Protein AF-A0A061PET6-F1 (afdb_monomer_lite)

Radius of gyration: 17.63 Å; chains: 1; bounding box: 43×32×53 Å

Sequence (153 aa):
MMETNDYLKWKKWDHAIVSVLFTVAYFLYLLAFDVMVFSVAVPLLGVIFIGWAIIEGASKRPIIAMVIPKYRQLLAFEQTIAPESYHDYRVSFRVSLWFVGIALIVIGLLEEFDVINVDEQALALPVIYPLALIIVNFNVHSRHKRMMKERSL

Str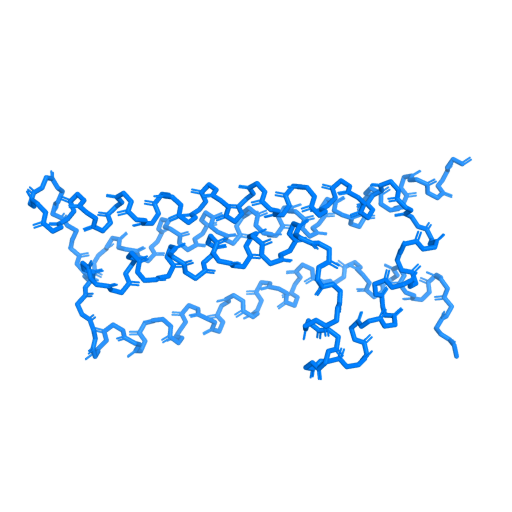ucture (mmCIF, N/CA/C/O backbone):
data_AF-A0A061PET6-F1
#
_entry.id   AF-A0A061PET6-F1
#
loop_
_atom_site.group_PDB
_atom_site.id
_atom_site.type_symbol
_atom_site.label_atom_id
_atom_site.label_alt_id
_atom_site.label_comp_id
_atom_site.label_asym_id
_atom_site.label_entity_id
_atom_site.label_seq_id
_atom_site.pdbx_PDB_ins_code
_atom_site.Cartn_x
_atom_site.Cartn_y
_atom_site.Cartn_z
_atom_site.occupancy
_atom_site.B_iso_or_equiv
_atom_site.auth_seq_id
_atom_site.auth_comp_id
_atom_site.auth_asym_id
_atom_site.auth_atom_id
_atom_site.pdbx_PDB_model_num
ATOM 1 N N . MET A 1 1 ? 1.621 -10.013 -27.589 1.00 55.34 1 MET A N 1
ATOM 2 C CA . MET A 1 1 ? 2.667 -9.630 -26.615 1.00 55.34 1 MET A CA 1
ATOM 3 C C . MET A 1 1 ? 2.598 -8.123 -26.476 1.00 55.34 1 MET A C 1
ATOM 5 O O . MET A 1 1 ? 2.470 -7.471 -27.498 1.00 55.34 1 MET A O 1
ATOM 9 N N . MET A 1 2 ? 2.569 -7.585 -25.259 1.00 61.09 2 MET A N 1
ATOM 10 C CA . MET A 1 2 ? 2.528 -6.133 -25.059 1.00 61.09 2 MET A CA 1
ATOM 11 C C . MET A 1 2 ? 3.942 -5.587 -25.252 1.00 61.09 2 MET A C 1
ATOM 13 O O . MET A 1 2 ? 4.869 -6.104 -24.628 1.00 61.09 2 MET A O 1
ATOM 17 N N . GLU A 1 3 ? 4.129 -4.604 -26.130 1.00 76.50 3 GLU A N 1
ATOM 18 C CA . GLU A 1 3 ? 5.443 -3.991 -26.316 1.00 76.50 3 GLU A CA 1
ATOM 19 C C . GLU A 1 3 ? 5.849 -3.201 -25.067 1.00 76.50 3 GLU A C 1
ATOM 21 O O . GLU A 1 3 ? 5.022 -2.564 -24.409 1.00 76.50 3 GLU A O 1
ATOM 26 N N . THR A 1 4 ? 7.141 -3.213 -24.730 1.00 74.62 4 THR A N 1
ATOM 27 C CA . THR A 1 4 ? 7.666 -2.583 -23.507 1.00 74.62 4 THR A CA 1
ATOM 28 C C . THR A 1 4 ? 7.331 -1.093 -23.410 1.00 74.62 4 THR A C 1
ATOM 30 O O . THR A 1 4 ? 7.094 -0.578 -22.318 1.00 74.62 4 THR A O 1
ATOM 33 N N . ASN A 1 5 ? 7.261 -0.393 -24.543 1.00 75.25 5 ASN A N 1
ATOM 34 C CA . ASN A 1 5 ? 6.911 1.027 -24.571 1.00 75.25 5 ASN A CA 1
ATOM 35 C C . ASN A 1 5 ? 5.416 1.266 -24.310 1.00 75.25 5 ASN A C 1
ATOM 37 O O . ASN A 1 5 ? 5.070 2.197 -23.581 1.00 75.25 5 ASN A O 1
ATOM 41 N N . ASP A 1 6 ? 4.539 0.405 -24.824 1.00 76.50 6 ASP A N 1
ATOM 42 C CA . ASP A 1 6 ? 3.100 0.467 -24.543 1.00 76.50 6 ASP A CA 1
ATOM 43 C C . ASP A 1 6 ? 2.803 0.106 -23.087 1.00 76.50 6 ASP A C 1
ATOM 45 O O . ASP A 1 6 ? 1.986 0.752 -22.426 1.00 76.50 6 ASP A O 1
ATOM 49 N N . TYR A 1 7 ? 3.560 -0.847 -22.542 1.00 76.56 7 TYR A N 1
ATOM 50 C CA . TYR A 1 7 ? 3.533 -1.181 -21.125 1.00 76.56 7 TYR A CA 1
ATOM 51 C C . TYR A 1 7 ? 3.870 -0.003 -20.218 1.00 76.56 7 TYR A C 1
ATOM 53 O O . TYR A 1 7 ? 3.136 0.283 -19.270 1.00 76.56 7 TYR A O 1
ATOM 61 N N . LEU A 1 8 ? 4.940 0.726 -20.523 1.00 72.62 8 LEU A N 1
ATOM 62 C CA . LEU A 1 8 ? 5.356 1.865 -19.710 1.00 72.62 8 LEU A CA 1
ATOM 63 C C . LEU A 1 8 ? 4.394 3.053 -19.812 1.00 72.62 8 LEU A C 1
ATOM 65 O O . LEU A 1 8 ? 4.168 3.734 -18.810 1.00 72.62 8 LEU A O 1
ATOM 69 N N . LYS A 1 9 ? 3.781 3.277 -20.982 1.00 76.62 9 LYS A N 1
ATOM 70 C CA . LYS A 1 9 ? 2.727 4.291 -21.151 1.00 76.62 9 LYS A CA 1
ATOM 71 C C . LYS A 1 9 ? 1.497 3.977 -20.304 1.00 76.62 9 LYS A C 1
ATOM 73 O O . LYS A 1 9 ? 0.959 4.884 -19.674 1.00 76.62 9 LYS A O 1
ATOM 78 N N . TRP A 1 10 ? 1.076 2.713 -20.256 1.00 75.06 10 TRP A N 1
ATOM 79 C CA . TRP A 1 10 ? -0.033 2.281 -19.405 1.00 75.06 10 TRP A CA 1
ATOM 80 C C . TRP A 1 10 ? 0.311 2.424 -17.914 1.00 75.06 10 TRP A C 1
ATOM 82 O O . TRP A 1 10 ? -0.444 3.038 -17.162 1.00 75.06 10 TRP A O 1
ATOM 92 N N . LYS A 1 11 ? 1.519 2.000 -17.516 1.00 73.06 11 LYS A N 1
ATOM 93 C CA . LYS A 1 11 ? 2.062 2.119 -16.149 1.00 73.06 11 LYS A CA 1
ATOM 94 C C . LYS A 1 11 ? 2.036 3.528 -15.565 1.00 73.06 11 LYS A C 1
ATOM 96 O O . LYS A 1 11 ? 1.956 3.680 -14.348 1.00 73.06 11 LYS A O 1
ATOM 101 N N . LYS A 1 12 ? 2.107 4.564 -16.406 1.00 72.12 12 LYS A N 1
ATOM 102 C CA . LYS A 1 12 ? 1.988 5.961 -15.972 1.00 72.12 12 LYS A CA 1
ATOM 103 C C . LYS A 1 12 ? 0.662 6.220 -15.252 1.00 72.12 12 LYS A C 1
ATOM 105 O O . LYS A 1 12 ? 0.640 7.048 -14.349 1.00 72.12 12 LYS A O 1
ATOM 110 N N . TRP A 1 13 ? -0.410 5.513 -15.610 1.00 73.31 13 TRP A N 1
ATOM 111 C CA . TRP A 1 13 ? -1.763 5.713 -15.082 1.00 73.31 13 TRP A CA 1
ATOM 112 C C . TRP A 1 13 ? -2.116 4.812 -13.892 1.00 73.31 13 TRP A C 1
ATOM 114 O O . TRP A 1 13 ? -3.162 5.022 -13.281 1.00 73.31 13 TRP A O 1
ATOM 124 N N . ASP A 1 14 ? -1.242 3.876 -13.499 1.00 69.62 14 ASP A N 1
ATOM 125 C CA . ASP A 1 14 ? -1.489 2.960 -12.370 1.00 69.62 14 ASP A CA 1
ATOM 126 C C . ASP A 1 14 ? -1.837 3.713 -11.079 1.00 69.62 14 ASP A C 1
ATOM 128 O O . ASP A 1 14 ? -2.720 3.295 -10.339 1.00 69.62 14 ASP A O 1
ATOM 132 N N . HIS A 1 15 ? -1.192 4.853 -10.816 1.00 65.25 15 HIS A N 1
ATOM 133 C CA . HIS A 1 15 ? -1.472 5.662 -9.625 1.00 65.25 15 HIS A CA 1
ATOM 134 C C . HIS A 1 15 ? -2.919 6.190 -9.608 1.00 65.25 15 HIS A C 1
ATOM 136 O O . HIS A 1 15 ? -3.565 6.198 -8.564 1.00 65.25 15 HIS A O 1
ATOM 142 N N . ALA A 1 16 ? -3.480 6.553 -10.765 1.00 64.31 16 ALA A N 1
ATOM 143 C CA . ALA A 1 16 ? -4.868 6.997 -10.864 1.00 64.31 16 ALA A CA 1
ATOM 144 C C . ALA A 1 16 ? -5.846 5.838 -10.609 1.00 64.31 16 ALA A C 1
ATOM 146 O O . ALA A 1 16 ? -6.808 5.998 -9.863 1.00 64.31 16 ALA A O 1
ATOM 147 N N . ILE A 1 17 ? -5.565 4.648 -11.154 1.00 67.44 17 ILE A N 1
ATOM 148 C CA . ILE A 1 17 ? -6.372 3.441 -10.910 1.00 67.44 17 ILE A CA 1
ATOM 149 C C . ILE A 1 17 ? -6.330 3.060 -9.428 1.00 67.44 17 ILE A C 1
ATOM 151 O O . ILE A 1 17 ? -7.365 2.800 -8.822 1.00 67.44 17 ILE A O 1
ATOM 155 N N . VAL A 1 18 ? -5.139 3.065 -8.828 1.00 64.50 18 VAL A N 1
ATOM 156 C CA . VAL A 1 18 ? -4.954 2.770 -7.405 1.00 64.50 18 VAL A CA 1
ATOM 157 C C . VAL A 1 18 ? -5.656 3.808 -6.534 1.00 64.50 18 VAL A C 1
ATOM 159 O O . VAL A 1 18 ? -6.302 3.427 -5.566 1.00 64.50 18 VAL A O 1
ATOM 162 N N . SER A 1 19 ? -5.617 5.088 -6.910 1.00 62.12 19 SER A N 1
ATOM 163 C CA . SER A 1 19 ? -6.379 6.142 -6.231 1.00 62.12 19 SER A CA 1
ATOM 164 C C . SER A 1 19 ? -7.874 5.835 -6.229 1.00 62.12 19 SER A C 1
ATOM 166 O O . SER A 1 19 ? -8.481 5.869 -5.169 1.00 62.12 19 SER A O 1
ATOM 168 N N . VAL A 1 20 ? -8.447 5.472 -7.383 1.00 67.06 20 VAL A N 1
ATOM 169 C CA . VAL A 1 20 ? -9.872 5.118 -7.513 1.00 67.06 20 VAL A CA 1
ATOM 170 C C . VAL A 1 20 ? -10.220 3.872 -6.701 1.00 67.06 20 VAL A C 1
ATOM 172 O O . VAL A 1 20 ? -11.216 3.875 -5.983 1.00 67.06 20 VAL A O 1
ATOM 175 N N . LEU A 1 21 ? -9.405 2.815 -6.770 1.00 64.44 21 LEU A N 1
ATOM 176 C CA . LEU A 1 21 ? -9.617 1.595 -5.982 1.00 64.44 21 LEU A CA 1
ATOM 177 C C . LEU A 1 21 ? -9.563 1.873 -4.483 1.00 64.44 21 LEU A C 1
ATOM 179 O O . LEU A 1 21 ? -10.387 1.353 -3.736 1.00 64.44 21 LEU A O 1
ATOM 183 N N . PHE A 1 22 ? -8.639 2.729 -4.048 1.00 63.91 22 PHE A N 1
ATOM 184 C CA . PHE A 1 22 ? -8.636 3.214 -2.680 1.00 6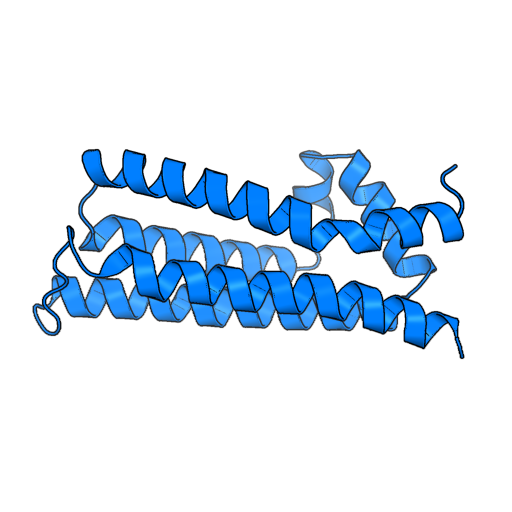3.91 22 PHE A CA 1
ATOM 185 C C . PHE A 1 22 ? -9.901 4.036 -2.410 1.00 63.91 22 PHE A C 1
ATOM 187 O O . PHE A 1 22 ? -10.574 3.781 -1.427 1.00 63.91 22 PHE A O 1
ATOM 194 N N . THR A 1 23 ? -10.341 4.954 -3.260 1.00 65.25 23 THR A N 1
ATOM 195 C CA . THR A 1 23 ? -11.617 5.649 -3.011 1.00 65.25 23 THR A CA 1
ATOM 196 C C . THR A 1 23 ? -12.785 4.661 -2.849 1.00 65.25 23 THR A C 1
ATOM 198 O O . THR A 1 23 ? -13.607 4.829 -1.959 1.00 65.25 23 THR A O 1
ATOM 201 N N . VAL A 1 24 ? -12.836 3.572 -3.617 1.00 66.12 24 VAL A N 1
ATOM 202 C CA . VAL A 1 24 ? -13.864 2.530 -3.439 1.00 66.12 24 VAL A CA 1
ATOM 203 C C . VAL A 1 24 ? -13.696 1.785 -2.112 1.00 66.12 24 VAL A C 1
ATOM 205 O O . VAL A 1 24 ? -14.672 1.604 -1.388 1.00 66.12 24 VAL A O 1
ATOM 208 N N . ALA A 1 25 ? -12.474 1.383 -1.758 1.00 64.06 25 ALA A N 1
ATOM 209 C CA . ALA A 1 25 ? -12.197 0.700 -0.496 1.00 64.06 25 ALA A CA 1
ATOM 210 C C . ALA A 1 25 ? -12.523 1.572 0.731 1.00 64.06 25 ALA A C 1
ATOM 212 O O . ALA A 1 25 ? -12.981 1.043 1.737 1.00 64.06 25 ALA A O 1
ATOM 213 N N . TYR A 1 26 ? -12.379 2.895 0.623 1.00 66.06 26 TYR A N 1
ATOM 214 C CA . TYR A 1 26 ? -12.817 3.861 1.633 1.00 66.06 26 TYR A CA 1
ATOM 215 C C . TYR A 1 26 ? -14.323 3.795 1.869 1.00 66.06 26 TYR A C 1
ATOM 217 O O . TYR A 1 26 ? -14.774 3.735 3.007 1.00 66.06 26 TYR A O 1
ATOM 225 N N . PHE A 1 27 ? -15.111 3.771 0.792 1.00 66.19 27 PHE A N 1
ATOM 226 C CA . PHE A 1 27 ? -16.564 3.670 0.898 1.00 66.19 27 PHE A CA 1
ATOM 227 C C . PHE A 1 27 ? -17.007 2.301 1.419 1.00 66.19 27 PHE A C 1
ATOM 229 O O . PHE A 1 27 ? -17.922 2.228 2.230 1.00 66.19 27 PHE A O 1
ATOM 236 N N . LEU A 1 28 ? -16.340 1.217 1.018 1.00 66.56 28 LEU A N 1
ATOM 237 C CA . LEU A 1 28 ? -16.610 -0.110 1.579 1.00 66.56 28 LEU A CA 1
ATOM 238 C C . LEU A 1 28 ? -16.266 -0.182 3.071 1.00 66.56 28 LEU A C 1
ATOM 240 O O . LEU A 1 28 ? -16.999 -0.796 3.837 1.00 66.56 28 LEU A O 1
ATOM 244 N N . TYR A 1 29 ? -15.178 0.469 3.481 1.00 64.06 29 TYR A N 1
ATOM 245 C CA . TYR A 1 29 ? -14.800 0.616 4.882 1.00 64.06 29 TYR A CA 1
ATOM 246 C C . TYR A 1 29 ? -15.854 1.404 5.670 1.00 64.06 29 TYR A C 1
ATOM 248 O O . TYR A 1 29 ? -16.284 0.940 6.718 1.00 64.06 29 TYR A O 1
ATOM 256 N N . LEU A 1 30 ? -16.334 2.534 5.136 1.00 65.75 30 LEU A N 1
ATOM 257 C CA . LEU A 1 30 ? -17.433 3.304 5.730 1.00 65.75 30 LEU A CA 1
ATOM 258 C C . LEU A 1 30 ? -18.682 2.446 5.961 1.00 65.75 30 LEU A C 1
ATOM 260 O O . LEU A 1 30 ? -19.279 2.503 7.027 1.00 65.75 30 LEU A O 1
ATOM 264 N N . LEU A 1 31 ? -19.046 1.620 4.979 1.00 65.69 31 LEU A N 1
ATOM 265 C CA . LEU A 1 31 ? -20.185 0.708 5.092 1.00 65.69 31 LEU A CA 1
ATOM 266 C C . LEU A 1 31 ? -19.947 -0.411 6.118 1.00 65.69 31 LEU A C 1
ATOM 268 O O . LEU A 1 31 ? -20.891 -0.864 6.752 1.00 65.69 31 LEU A O 1
ATOM 272 N N . ALA A 1 32 ? -18.704 -0.868 6.287 1.00 64.19 32 ALA A N 1
ATOM 273 C CA . ALA A 1 32 ? -18.361 -1.909 7.256 1.00 64.19 32 ALA A CA 1
ATOM 274 C C . ALA A 1 32 ? -18.424 -1.415 8.713 1.00 64.19 32 ALA A C 1
ATOM 276 O O . ALA A 1 32 ? -18.707 -2.207 9.610 1.00 64.19 32 ALA A O 1
ATOM 277 N N . PHE A 1 33 ? -18.198 -0.120 8.944 1.00 64.62 33 PHE A N 1
ATOM 278 C CA . PHE A 1 33 ? -18.303 0.518 10.261 1.00 64.62 33 PHE A CA 1
ATOM 279 C C . PHE A 1 33 ? -19.731 0.629 10.784 1.00 64.62 33 PHE A C 1
ATOM 281 O O . PHE A 1 33 ? -19.945 0.629 11.989 1.00 64.62 33 PHE A O 1
ATOM 288 N N . ASP A 1 34 ? -20.714 0.609 9.889 1.00 63.59 34 ASP A N 1
ATOM 289 C CA . ASP A 1 34 ? -22.126 0.509 10.269 1.00 63.59 34 ASP A CA 1
ATOM 290 C C . ASP A 1 34 ? -22.448 -0.847 10.942 1.00 63.59 34 ASP A C 1
ATOM 292 O O . ASP A 1 34 ? -23.526 -1.051 11.496 1.00 63.59 34 ASP A O 1
ATOM 296 N N . VAL A 1 35 ? -21.510 -1.803 10.882 1.00 68.25 35 VAL A N 1
ATOM 297 C CA . VAL A 1 35 ? -21.690 -3.192 11.324 1.00 68.25 35 VAL A CA 1
ATOM 298 C C . VAL A 1 35 ? -20.596 -3.692 12.280 1.00 68.25 35 VAL A C 1
ATOM 300 O O . VAL A 1 35 ? -20.754 -4.772 12.852 1.00 68.25 35 VAL A O 1
ATOM 303 N N . MET A 1 36 ? -19.496 -2.952 12.472 1.00 71.56 36 MET A N 1
ATOM 304 C CA . MET A 1 36 ? -18.380 -3.314 13.361 1.00 71.56 36 MET A CA 1
ATOM 305 C C . MET A 1 36 ? -17.828 -2.101 14.118 1.00 71.56 36 MET A C 1
ATOM 307 O O . MET A 1 36 ? -17.610 -1.048 13.529 1.00 71.56 36 MET A O 1
ATOM 311 N N . VAL A 1 37 ? -17.522 -2.304 15.404 1.00 77.38 37 VAL A N 1
ATOM 312 C CA . VAL A 1 37 ? -16.936 -1.300 16.313 1.00 77.38 37 VAL A CA 1
ATOM 313 C C . VAL A 1 37 ? -15.510 -0.928 15.888 1.00 77.38 37 VAL A C 1
ATOM 315 O O . VAL A 1 37 ? -14.749 -1.800 15.445 1.00 77.38 37 VAL A O 1
ATOM 318 N N . PHE A 1 38 ? -15.127 0.345 16.058 1.00 73.69 38 PHE A N 1
ATOM 319 C CA . PHE A 1 38 ? -13.803 0.866 15.693 1.00 73.69 38 PHE A CA 1
ATOM 320 C C . PHE A 1 38 ? -12.647 0.061 16.289 1.00 73.69 38 PHE A C 1
ATOM 322 O O . PHE A 1 38 ? -11.744 -0.358 15.549 1.00 73.69 38 PHE A O 1
ATOM 329 N N . SER A 1 39 ? -12.735 -0.221 17.589 1.00 74.88 39 SER A N 1
ATOM 330 C CA . SER A 1 39 ? -11.746 -0.967 18.369 1.00 74.88 39 SER A CA 1
ATOM 331 C C . SER A 1 39 ? -11.446 -2.365 17.814 1.00 74.88 39 SER A C 1
ATOM 333 O O . SER A 1 39 ? -10.359 -2.909 18.004 1.00 74.88 39 SER A O 1
ATOM 335 N N . VAL A 1 40 ? -12.373 -2.934 17.035 1.00 78.88 40 VAL A N 1
ATOM 336 C CA . VAL A 1 40 ? -12.239 -4.250 16.400 1.00 78.88 40 VAL A CA 1
ATOM 337 C C . VAL A 1 40 ? -11.832 -4.126 14.931 1.00 78.88 40 VAL A C 1
ATOM 339 O O . VAL A 1 40 ? -10.917 -4.817 14.471 1.00 78.88 40 VAL A O 1
ATOM 342 N N . ALA A 1 41 ? -12.494 -3.247 14.176 1.00 75.88 41 ALA A N 1
ATOM 343 C CA . ALA A 1 41 ? -12.298 -3.126 12.735 1.00 75.88 41 ALA A CA 1
ATOM 344 C C . ALA A 1 41 ? -10.888 -2.629 12.372 1.00 75.88 41 ALA A C 1
ATOM 346 O O . ALA A 1 41 ? -10.259 -3.151 11.443 1.00 75.88 41 ALA A O 1
ATOM 347 N N . VAL A 1 42 ? -10.362 -1.647 13.113 1.00 76.69 42 VAL A N 1
ATOM 348 C CA . VAL A 1 42 ? -9.060 -1.038 12.809 1.00 76.69 42 VAL A CA 1
ATOM 349 C C . VAL A 1 42 ? -7.894 -1.999 13.076 1.00 76.69 42 VAL A C 1
ATOM 351 O O . VAL A 1 42 ? -7.082 -2.198 12.161 1.00 76.69 42 VAL A O 1
ATOM 354 N N . PRO A 1 43 ? -7.802 -2.683 14.234 1.00 81.94 43 PRO A N 1
ATOM 355 C CA . PRO A 1 43 ? -6.772 -3.699 14.440 1.00 81.94 43 PRO A CA 1
ATOM 356 C C . PRO A 1 43 ? -6.869 -4.858 13.451 1.00 81.94 43 PRO A C 1
ATOM 358 O O . PRO A 1 43 ? -5.835 -5.331 12.977 1.00 81.94 43 PRO A O 1
ATOM 361 N N . LEU A 1 44 ? -8.081 -5.287 13.079 1.00 82.44 44 LEU A N 1
ATOM 362 C CA . LEU A 1 44 ? -8.273 -6.360 12.102 1.00 82.44 44 LEU A CA 1
ATOM 363 C C . LEU A 1 44 ? -7.673 -5.998 10.735 1.00 82.44 44 LEU A C 1
ATOM 365 O O . LEU A 1 44 ? -6.962 -6.809 10.137 1.00 82.44 44 LEU A O 1
ATOM 369 N N . LEU A 1 45 ? -7.887 -4.770 10.259 1.00 75.44 45 LEU A N 1
ATOM 370 C CA . LEU A 1 45 ? -7.235 -4.271 9.042 1.00 75.44 45 LEU A CA 1
ATOM 371 C C . LEU A 1 45 ? -5.715 -4.221 9.182 1.00 75.44 45 LEU A C 1
ATOM 373 O O . LEU A 1 45 ? -4.997 -4.592 8.250 1.00 75.44 45 LEU A O 1
ATOM 377 N N . GLY A 1 46 ? -5.220 -3.821 10.353 1.00 79.44 46 GLY A N 1
ATOM 378 C CA . GLY A 1 46 ? -3.793 -3.845 10.647 1.00 79.44 46 GLY A CA 1
ATOM 379 C C . GLY A 1 46 ? -3.191 -5.249 10.535 1.00 79.44 46 GLY A C 1
ATOM 380 O O . GLY A 1 46 ? -2.164 -5.436 9.877 1.00 79.44 46 GLY A O 1
ATOM 381 N N . VAL A 1 47 ? -3.879 -6.259 11.076 1.00 85.88 47 VAL A N 1
ATOM 382 C CA . VAL A 1 47 ? -3.501 -7.676 10.954 1.00 85.88 47 VAL A CA 1
ATOM 383 C C . VAL A 1 47 ? -3.519 -8.134 9.494 1.00 85.88 47 VAL A C 1
ATOM 385 O O . VAL A 1 47 ? -2.584 -8.808 9.058 1.00 85.88 47 VAL A O 1
ATOM 388 N N . ILE A 1 48 ? -4.528 -7.738 8.710 1.00 80.50 48 ILE A N 1
ATOM 389 C CA . ILE A 1 48 ? -4.603 -8.053 7.274 1.00 80.50 48 ILE A CA 1
ATOM 390 C C . ILE A 1 48 ? -3.394 -7.470 6.526 1.00 80.50 48 ILE A C 1
ATOM 392 O O . ILE A 1 48 ? -2.771 -8.174 5.728 1.00 80.50 48 ILE A O 1
ATOM 396 N N . PHE A 1 49 ? -3.016 -6.217 6.796 1.00 77.75 49 PHE A N 1
ATOM 397 C CA . PHE A 1 49 ? -1.869 -5.575 6.143 1.00 77.75 49 PHE A CA 1
ATOM 398 C C . PHE A 1 49 ? -0.537 -6.224 6.523 1.00 77.75 49 PHE A C 1
ATOM 400 O O . PHE A 1 49 ? 0.287 -6.479 5.640 1.00 77.75 49 PHE A O 1
ATOM 407 N N . ILE A 1 50 ? -0.338 -6.570 7.797 1.00 84.62 50 ILE A N 1
ATOM 408 C CA . ILE A 1 50 ? 0.853 -7.309 8.243 1.00 84.62 50 ILE A CA 1
ATOM 409 C C . ILE A 1 50 ? 0.891 -8.704 7.602 1.00 84.62 50 ILE A C 1
ATOM 411 O O . ILE A 1 50 ? 1.924 -9.114 7.069 1.00 84.62 50 ILE A O 1
ATOM 415 N N . GLY A 1 51 ? -0.239 -9.417 7.580 1.00 83.31 51 GLY A N 1
ATOM 416 C CA . GLY A 1 51 ? -0.364 -10.723 6.933 1.00 83.31 51 GLY A CA 1
ATOM 417 C C . GLY A 1 51 ? -0.009 -10.665 5.446 1.00 83.31 51 GLY A C 1
ATOM 418 O O . GLY A 1 51 ? 0.775 -11.483 4.957 1.00 83.31 51 GLY A O 1
ATOM 419 N N . TRP A 1 52 ? -0.498 -9.645 4.737 1.00 78.94 52 TRP A N 1
ATOM 420 C CA . TRP A 1 52 ? -0.121 -9.397 3.347 1.00 78.94 52 TRP A CA 1
ATOM 421 C C . TRP A 1 52 ? 1.382 -9.132 3.222 1.00 78.94 52 TRP A C 1
ATOM 423 O O . TRP A 1 52 ? 2.052 -9.764 2.403 1.00 78.94 52 TRP A O 1
ATOM 433 N N . ALA A 1 53 ? 1.960 -8.282 4.069 1.00 78.69 53 ALA A N 1
ATOM 434 C CA . ALA A 1 53 ? 3.388 -7.991 4.030 1.00 78.69 53 ALA A CA 1
ATOM 435 C C . ALA A 1 53 ? 4.264 -9.247 4.226 1.00 78.69 53 ALA A C 1
ATOM 437 O O . ALA A 1 53 ? 5.294 -9.400 3.560 1.00 78.69 53 ALA A O 1
ATOM 438 N N . ILE A 1 54 ? 3.845 -10.174 5.094 1.00 82.62 54 ILE A N 1
ATOM 439 C CA . ILE A 1 54 ? 4.513 -11.467 5.315 1.00 82.62 54 ILE A CA 1
ATOM 440 C C . ILE A 1 54 ? 4.416 -12.355 4.065 1.00 82.62 54 ILE A C 1
ATOM 442 O O . ILE A 1 54 ? 5.428 -12.897 3.609 1.00 82.62 54 ILE A O 1
ATOM 446 N N . ILE A 1 55 ? 3.224 -12.479 3.470 1.00 77.62 55 ILE A N 1
ATOM 447 C CA . ILE A 1 55 ? 3.006 -13.267 2.242 1.00 77.62 55 ILE A CA 1
ATOM 448 C C . ILE A 1 55 ? 3.847 -12.713 1.085 1.00 77.62 55 ILE A C 1
ATOM 450 O O . ILE A 1 55 ? 4.473 -13.474 0.342 1.00 77.62 55 ILE A O 1
ATOM 454 N N . GLU A 1 56 ? 3.906 -11.387 0.967 1.00 70.88 56 GLU A N 1
ATOM 455 C CA . GLU A 1 56 ? 4.675 -10.678 -0.051 1.00 70.88 56 GLU A CA 1
ATOM 456 C C . GLU A 1 56 ? 6.190 -10.890 0.119 1.00 70.88 56 GLU A C 1
ATOM 458 O O . GLU A 1 56 ? 6.935 -10.939 -0.868 1.00 70.88 56 GLU A O 1
ATOM 463 N N . GLY A 1 57 ? 6.654 -11.052 1.363 1.00 62.19 57 GLY A N 1
ATOM 464 C CA . GLY A 1 57 ? 8.056 -11.292 1.683 1.00 62.19 57 GLY A CA 1
ATOM 465 C C . GLY A 1 57 ? 8.539 -12.721 1.519 1.00 62.19 57 GLY A C 1
ATOM 466 O O . GLY A 1 57 ? 9.678 -12.929 1.106 1.00 62.19 57 GLY A O 1
ATOM 467 N N . ALA A 1 58 ? 7.666 -13.700 1.732 1.00 59.59 58 ALA A N 1
ATOM 468 C CA . ALA A 1 58 ? 8.001 -15.117 1.634 1.00 59.59 58 ALA A CA 1
ATOM 469 C C . ALA A 1 58 ? 8.214 -15.620 0.188 1.00 59.59 58 ALA A C 1
ATOM 471 O O . ALA A 1 58 ? 8.265 -16.824 -0.044 1.00 59.59 58 ALA A O 1
ATOM 472 N N . SER A 1 59 ? 8.304 -14.730 -0.810 1.00 56.81 59 SER A N 1
ATOM 473 C CA . SER A 1 59 ? 8.374 -15.094 -2.233 1.00 56.81 59 SER A CA 1
ATOM 474 C C . SER A 1 59 ? 7.269 -16.067 -2.658 1.00 56.81 59 SER A C 1
ATOM 476 O O . SER A 1 59 ? 7.440 -16.829 -3.612 1.00 56.81 59 SER A O 1
ATOM 478 N N . LYS A 1 60 ? 6.096 -16.017 -2.001 1.00 54.25 60 LYS A N 1
ATOM 479 C CA . LYS A 1 60 ? 4.919 -16.831 -2.337 1.00 54.25 60 LYS A CA 1
ATOM 480 C C . LYS A 1 60 ? 4.206 -16.290 -3.584 1.00 54.25 60 LYS A C 1
ATOM 482 O O . LYS A 1 60 ? 2.985 -16.151 -3.622 1.00 54.25 60 LYS A O 1
ATOM 487 N N . ARG A 1 61 ? 4.992 -16.095 -4.653 1.00 53.34 61 ARG A N 1
ATOM 488 C CA . ARG A 1 61 ? 4.567 -15.923 -6.049 1.00 53.34 61 ARG A CA 1
ATOM 489 C C . ARG A 1 61 ? 3.401 -16.851 -6.437 1.00 53.34 61 ARG A C 1
ATOM 491 O O . ARG A 1 61 ? 2.566 -16.385 -7.204 1.00 53.34 61 AR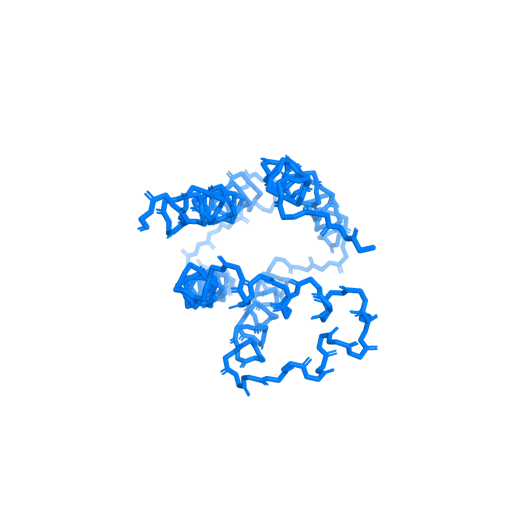G A O 1
ATOM 498 N N . PRO A 1 62 ? 3.278 -18.100 -5.924 1.00 50.06 62 PRO A N 1
ATOM 499 C CA . PRO A 1 62 ? 2.160 -18.972 -6.269 1.00 50.06 62 PRO A CA 1
ATOM 500 C C . PRO A 1 62 ? 0.798 -18.486 -5.770 1.00 50.06 62 PRO A C 1
ATOM 502 O O . PRO A 1 62 ? -0.168 -18.656 -6.495 1.00 50.06 62 PRO A O 1
ATOM 505 N N . ILE A 1 63 ? 0.692 -17.869 -4.586 1.00 52.53 63 ILE A N 1
ATOM 506 C CA . ILE A 1 63 ? -0.620 -17.580 -3.974 1.00 52.53 63 ILE A CA 1
ATOM 507 C C . ILE A 1 63 ? -1.348 -16.477 -4.746 1.00 52.53 63 ILE A C 1
ATOM 509 O O . ILE A 1 63 ? -2.481 -16.662 -5.177 1.00 52.53 63 ILE A O 1
ATOM 513 N N . ILE A 1 64 ? -0.675 -15.355 -5.007 1.00 50.72 64 ILE A N 1
ATOM 514 C CA . ILE A 1 64 ? -1.266 -14.246 -5.774 1.00 50.72 64 ILE A CA 1
ATOM 515 C C . ILE A 1 64 ? -1.467 -14.657 -7.246 1.00 50.72 64 ILE A C 1
ATOM 517 O O . ILE A 1 64 ? -2.464 -14.299 -7.873 1.00 50.72 64 ILE A O 1
ATOM 521 N N . ALA A 1 65 ? -0.554 -15.468 -7.794 1.00 49.12 65 ALA A N 1
ATOM 522 C CA . ALA A 1 65 ? -0.677 -15.996 -9.150 1.00 49.12 65 ALA A CA 1
ATOM 523 C C . ALA A 1 65 ? -1.817 -17.011 -9.328 1.00 49.12 65 ALA A C 1
ATOM 525 O O . ALA A 1 65 ? -2.312 -17.157 -10.444 1.00 49.12 65 ALA A O 1
ATOM 526 N N . MET A 1 66 ? -2.205 -17.718 -8.264 1.00 51.78 66 MET A N 1
ATOM 527 C CA . MET A 1 66 ? -3.304 -18.684 -8.281 1.00 51.78 66 MET A CA 1
ATOM 528 C C . MET A 1 66 ? -4.661 -17.977 -8.367 1.00 51.78 66 MET A C 1
ATOM 530 O O . MET A 1 66 ? -5.576 -18.498 -8.995 1.00 51.78 66 MET A O 1
ATOM 534 N N . VAL A 1 67 ? -4.768 -16.767 -7.809 1.00 56.16 67 VAL A N 1
ATOM 535 C CA . VAL A 1 67 ? -5.994 -15.955 -7.851 1.00 56.16 67 VAL A CA 1
ATOM 536 C C . VAL A 1 67 ? -6.091 -15.140 -9.148 1.00 56.16 67 VAL A C 1
ATOM 538 O O . VAL A 1 67 ? -7.181 -14.994 -9.695 1.00 56.16 67 VAL A O 1
ATOM 541 N N . ILE A 1 68 ? -4.971 -14.624 -9.682 1.00 58.00 68 ILE A N 1
ATOM 542 C CA . ILE A 1 68 ? -4.973 -13.791 -10.901 1.00 58.00 68 ILE A CA 1
ATOM 543 C C . ILE A 1 68 ? -3.807 -14.176 -11.838 1.00 58.00 68 ILE A C 1
ATOM 545 O O . ILE A 1 68 ? -2.713 -13.609 -11.751 1.00 58.00 68 ILE A O 1
ATOM 549 N N . PRO A 1 69 ? -4.023 -15.081 -12.814 1.00 61.47 69 PRO A N 1
ATOM 550 C CA . PRO A 1 69 ? -2.974 -15.562 -13.723 1.00 61.47 69 PRO A CA 1
ATOM 551 C C . PRO A 1 69 ? -2.304 -14.453 -14.550 1.00 61.47 69 PRO A C 1
ATOM 553 O O . PRO A 1 69 ? -1.091 -14.480 -14.773 1.00 61.47 69 PRO A O 1
ATOM 556 N N . LYS A 1 70 ? -3.073 -13.432 -14.960 1.00 66.88 70 LYS A N 1
ATOM 557 C CA . LYS A 1 70 ? -2.550 -12.251 -15.674 1.00 66.88 70 LYS A CA 1
ATOM 558 C C . LYS A 1 70 ? -1.558 -11.444 -14.830 1.00 66.88 70 LYS A C 1
ATOM 560 O O . LYS A 1 70 ? -0.610 -10.891 -15.376 1.00 66.88 70 LYS A O 1
ATOM 565 N N . TYR A 1 71 ? -1.723 -11.421 -13.507 1.00 65.06 71 TYR A N 1
ATOM 566 C CA . TYR A 1 71 ? -0.826 -10.696 -12.608 1.00 65.06 71 TYR A CA 1
ATOM 567 C C . TYR A 1 71 ? 0.567 -11.332 -12.564 1.00 65.06 71 TYR A C 1
ATOM 569 O O . TYR A 1 71 ? 1.574 -10.632 -12.576 1.00 65.06 71 TYR A O 1
ATOM 577 N N . ARG A 1 72 ? 0.649 -12.668 -12.628 1.00 66.94 72 ARG A N 1
ATOM 578 C CA . ARG A 1 72 ? 1.930 -13.388 -12.710 1.00 66.94 72 ARG A CA 1
ATOM 579 C C . ARG A 1 72 ? 2.725 -13.011 -13.959 1.00 66.94 72 ARG A C 1
ATOM 581 O O . ARG A 1 72 ? 3.934 -12.822 -13.873 1.00 66.94 72 ARG A O 1
ATOM 588 N N . GLN A 1 73 ? 2.051 -12.926 -15.105 1.00 70.38 73 GLN A N 1
ATOM 589 C CA . GLN A 1 73 ? 2.686 -12.559 -16.372 1.00 70.38 73 GLN A CA 1
ATOM 590 C C . GLN A 1 73 ? 3.209 -11.119 -16.329 1.00 70.38 73 GLN A C 1
ATOM 592 O O . GLN A 1 73 ? 4.326 -10.867 -16.771 1.00 70.38 73 GLN A O 1
ATOM 597 N N . LEU A 1 74 ? 2.445 -10.205 -15.725 1.00 71.31 74 LEU A N 1
ATOM 598 C CA . LEU A 1 74 ? 2.853 -8.813 -15.525 1.00 71.31 74 LEU A CA 1
ATOM 599 C C . LEU A 1 74 ? 4.069 -8.698 -14.595 1.00 71.31 74 LEU A C 1
ATOM 601 O O . LEU A 1 74 ? 5.026 -8.020 -14.948 1.00 71.31 74 LEU A O 1
ATOM 605 N N . LEU A 1 75 ? 4.080 -9.405 -13.460 1.00 72.31 75 LEU A N 1
ATOM 606 C CA . LEU A 1 75 ? 5.220 -9.404 -12.532 1.00 72.31 75 LEU A CA 1
ATOM 607 C C . LEU A 1 75 ? 6.488 -9.991 -13.162 1.00 72.31 75 LEU A C 1
ATOM 609 O O . LEU A 1 75 ? 7.579 -9.467 -12.957 1.00 72.31 75 LEU A O 1
ATOM 613 N N . ALA A 1 76 ? 6.352 -11.086 -13.916 1.00 74.62 76 ALA A N 1
ATOM 614 C CA . ALA A 1 76 ? 7.476 -11.697 -14.618 1.00 74.62 76 ALA A CA 1
ATOM 615 C C . ALA A 1 76 ? 8.045 -10.741 -15.673 1.00 74.62 76 ALA A C 1
ATOM 617 O O . ALA A 1 76 ? 9.257 -10.573 -15.749 1.00 74.62 76 ALA A O 1
ATOM 618 N N . PHE A 1 77 ? 7.168 -10.068 -16.423 1.00 77.62 77 PHE A N 1
ATOM 619 C CA . PHE A 1 77 ? 7.561 -9.049 -17.386 1.00 77.62 77 PHE A CA 1
ATOM 620 C C . PHE A 1 77 ? 8.292 -7.879 -16.713 1.00 77.62 77 PHE A C 1
ATOM 622 O O . PHE A 1 77 ? 9.383 -7.523 -17.144 1.00 77.62 77 PHE A O 1
ATOM 629 N N . GLU A 1 78 ? 7.750 -7.330 -15.620 1.00 74.81 78 GLU A N 1
ATOM 630 C CA . GLU A 1 78 ? 8.379 -6.249 -14.843 1.00 74.81 78 GLU A CA 1
ATOM 631 C C . GLU A 1 78 ? 9.761 -6.633 -14.310 1.00 74.81 78 GLU A C 1
ATOM 633 O O . GLU A 1 78 ? 10.690 -5.834 -14.399 1.00 74.81 78 GLU A O 1
ATOM 638 N N . GLN A 1 79 ? 9.908 -7.861 -13.804 1.00 79.56 79 GLN A N 1
ATOM 639 C CA . GLN A 1 79 ? 11.190 -8.377 -13.329 1.00 79.56 79 GLN A CA 1
ATOM 640 C C . GLN A 1 79 ? 12.229 -8.465 -14.461 1.00 79.56 79 GLN A C 1
ATOM 642 O O . GLN A 1 79 ? 13.417 -8.315 -14.200 1.00 79.56 79 GLN A O 1
ATOM 647 N N . THR A 1 80 ? 11.805 -8.703 -15.706 1.00 83.12 80 THR A N 1
ATOM 648 C CA . THR A 1 80 ? 12.705 -8.738 -16.868 1.00 83.12 80 THR A CA 1
ATOM 649 C C . THR A 1 80 ? 13.100 -7.342 -17.346 1.00 83.12 80 THR A C 1
ATOM 651 O O . THR A 1 80 ? 14.240 -7.149 -17.750 1.00 83.12 80 THR A O 1
ATOM 654 N N . ILE A 1 81 ? 12.180 -6.373 -17.329 1.00 81.69 81 ILE A N 1
ATOM 655 C CA . ILE A 1 81 ? 12.430 -5.045 -17.919 1.00 81.69 81 ILE A CA 1
ATOM 656 C C . ILE A 1 81 ? 13.077 -4.039 -16.959 1.00 81.69 81 ILE A C 1
ATOM 658 O O . ILE A 1 81 ? 13.640 -3.057 -17.436 1.00 81.69 81 ILE A O 1
ATOM 662 N N . ALA A 1 82 ? 12.927 -4.233 -15.646 1.00 79.31 82 ALA A N 1
ATOM 663 C CA . ALA A 1 82 ? 13.423 -3.334 -14.600 1.00 79.31 82 ALA A CA 1
ATOM 664 C C . ALA A 1 82 ? 13.590 -4.094 -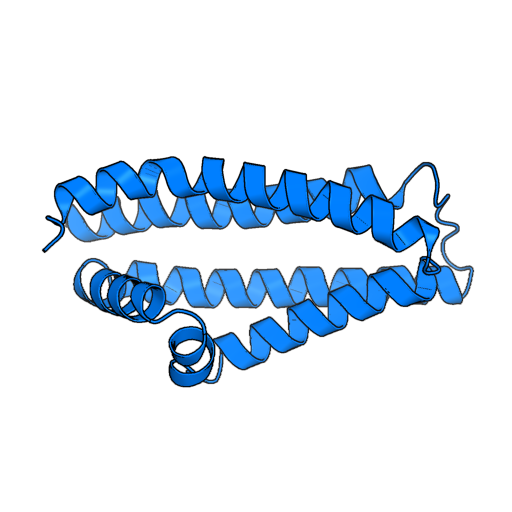13.257 1.00 79.31 82 ALA A C 1
ATOM 666 O O . ALA A 1 82 ? 12.780 -3.910 -12.335 1.00 79.31 82 ALA A O 1
ATOM 667 N N . PRO A 1 83 ? 14.553 -5.034 -13.165 1.00 81.62 83 PRO A N 1
ATOM 668 C CA . PRO A 1 83 ? 14.755 -5.892 -11.995 1.00 81.62 83 PRO A CA 1
ATOM 669 C C . PRO A 1 83 ? 15.046 -5.137 -10.689 1.00 81.62 83 PRO A C 1
ATOM 671 O O . PRO A 1 83 ? 14.529 -5.543 -9.642 1.00 81.62 83 PRO A O 1
ATOM 674 N N . GLU A 1 84 ? 15.826 -4.055 -10.719 1.00 80.75 84 GLU A N 1
ATOM 675 C CA . GLU A 1 84 ? 16.177 -3.293 -9.513 1.00 80.75 84 GLU A CA 1
ATOM 676 C C . GLU A 1 84 ? 14.959 -2.534 -8.990 1.00 80.75 84 GLU A C 1
ATOM 678 O O . GLU A 1 84 ? 14.551 -2.700 -7.838 1.00 80.75 84 GLU A O 1
ATOM 683 N N . SER A 1 85 ? 14.271 -1.796 -9.867 1.00 77.88 85 SER A N 1
ATOM 684 C CA . SER A 1 85 ? 13.036 -1.102 -9.514 1.00 77.88 85 SER A CA 1
ATOM 685 C C . SER A 1 85 ? 11.937 -2.068 -9.069 1.00 77.88 85 SER A C 1
ATOM 687 O O . SER A 1 85 ? 11.075 -1.677 -8.273 1.00 77.88 85 SER A O 1
ATOM 689 N N . TYR A 1 86 ? 11.909 -3.292 -9.602 1.00 77.75 86 TYR A N 1
ATOM 690 C CA . TYR A 1 86 ? 10.993 -4.336 -9.159 1.00 77.75 86 TYR A CA 1
AT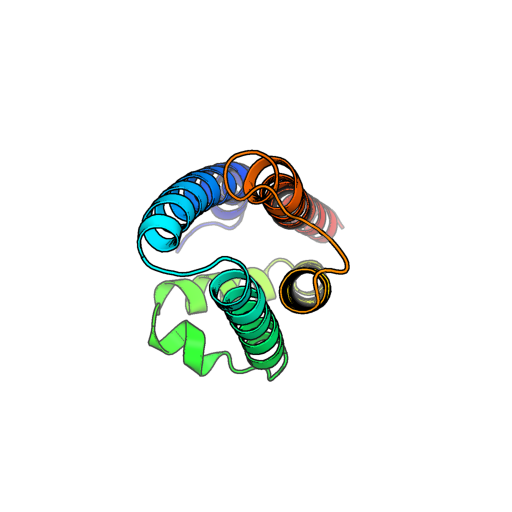OM 691 C C . TYR A 1 86 ? 11.295 -4.751 -7.714 1.00 77.75 86 TYR A C 1
ATOM 693 O O . TYR A 1 86 ? 10.380 -4.806 -6.887 1.00 77.75 86 TYR A O 1
ATOM 701 N N . HIS A 1 87 ? 12.565 -5.004 -7.392 1.00 76.81 87 HIS A N 1
ATOM 702 C CA . HIS A 1 87 ? 12.988 -5.387 -6.049 1.00 76.81 87 HIS A CA 1
ATOM 703 C C . HIS A 1 87 ? 12.735 -4.266 -5.027 1.00 76.81 87 HIS A C 1
ATOM 705 O O . HIS A 1 87 ? 12.083 -4.496 -4.005 1.00 76.81 87 HIS A O 1
ATOM 711 N N . ASP A 1 88 ? 13.157 -3.040 -5.332 1.00 76.38 88 ASP A N 1
ATOM 712 C CA . ASP A 1 88 ? 13.012 -1.879 -4.448 1.00 76.38 88 ASP A CA 1
ATOM 713 C C . ASP A 1 88 ? 11.554 -1.556 -4.143 1.00 76.38 88 ASP A C 1
ATOM 715 O O . ASP A 1 88 ? 11.189 -1.285 -2.996 1.00 76.38 88 ASP A O 1
ATOM 719 N N . TYR A 1 89 ? 10.688 -1.631 -5.157 1.00 75.38 89 TYR A N 1
ATOM 720 C CA . TYR A 1 89 ? 9.254 -1.449 -4.962 1.00 75.38 89 TYR A CA 1
ATOM 721 C C . TYR A 1 89 ? 8.682 -2.495 -4.003 1.00 75.38 89 TYR A C 1
ATOM 723 O O . TYR A 1 89 ? 7.903 -2.149 -3.121 1.00 75.38 89 TYR A O 1
ATOM 731 N N . ARG A 1 90 ? 9.080 -3.766 -4.129 1.00 76.56 90 ARG A N 1
ATOM 732 C CA . ARG A 1 90 ? 8.588 -4.854 -3.267 1.00 76.56 90 ARG A CA 1
ATOM 733 C C . ARG A 1 90 ? 9.034 -4.683 -1.819 1.00 76.56 90 ARG A C 1
ATOM 735 O O . ARG A 1 90 ? 8.251 -4.949 -0.907 1.00 76.56 90 ARG A O 1
ATOM 742 N N . VAL A 1 91 ? 10.277 -4.254 -1.603 1.00 78.50 91 VAL A N 1
ATOM 743 C CA . VAL A 1 91 ? 10.785 -3.940 -0.261 1.00 78.50 91 VAL A CA 1
ATOM 744 C C . VAL A 1 91 ? 10.026 -2.749 0.312 1.00 78.50 91 VAL A C 1
ATOM 746 O O . VAL A 1 91 ? 9.477 -2.847 1.406 1.00 78.50 91 VAL A O 1
ATOM 749 N N . SER A 1 92 ? 9.918 -1.661 -0.452 1.00 73.06 92 SER A N 1
ATOM 750 C CA . SER A 1 92 ? 9.224 -0.450 -0.019 1.00 73.06 92 SER A CA 1
ATOM 751 C C . SER A 1 92 ? 7.750 -0.715 0.293 1.00 73.06 92 SER A C 1
ATOM 753 O O . SER A 1 92 ? 7.276 -0.318 1.350 1.00 73.06 92 SER A O 1
ATOM 755 N N . PHE A 1 93 ? 7.043 -1.454 -0.564 1.00 74.19 93 PHE A N 1
ATOM 756 C CA . PHE A 1 93 ? 5.648 -1.834 -0.353 1.00 74.19 93 PHE A CA 1
ATOM 757 C C . PHE A 1 93 ? 5.468 -2.661 0.922 1.00 74.19 93 PHE A C 1
ATOM 759 O O . PHE A 1 93 ? 4.573 -2.383 1.716 1.00 74.19 93 PHE A O 1
ATOM 766 N N . ARG A 1 94 ? 6.358 -3.630 1.170 1.00 78.94 94 ARG A N 1
ATOM 767 C CA . ARG A 1 94 ? 6.336 -4.432 2.398 1.00 78.94 94 ARG A CA 1
ATOM 768 C C . ARG A 1 94 ? 6.516 -3.562 3.634 1.00 78.94 94 ARG A C 1
ATOM 770 O O . ARG A 1 94 ? 5.742 -3.689 4.573 1.00 78.94 94 ARG A O 1
ATOM 777 N N . VAL A 1 95 ? 7.516 -2.685 3.626 1.00 76.31 95 VAL A N 1
ATOM 778 C CA . VAL A 1 95 ? 7.777 -1.763 4.737 1.00 76.31 95 VAL A CA 1
ATOM 779 C C . VAL A 1 95 ? 6.567 -0.857 4.967 1.00 76.31 95 VAL A C 1
ATOM 781 O O . VAL A 1 95 ? 6.123 -0.727 6.103 1.00 76.31 95 VAL A O 1
ATOM 784 N N . SER A 1 96 ? 5.970 -0.307 3.906 1.00 73.19 96 SER A N 1
ATOM 785 C CA . SER A 1 96 ? 4.744 0.490 4.002 1.00 73.19 96 SER A CA 1
ATOM 786 C C . SER A 1 96 ? 3.589 -0.287 4.639 1.00 73.19 96 SER A C 1
ATOM 788 O O . SER A 1 96 ? 2.960 0.228 5.557 1.00 73.19 96 SER A O 1
ATOM 790 N N . LEU A 1 97 ? 3.332 -1.526 4.205 1.00 74.62 97 LEU A N 1
ATOM 791 C CA . LEU A 1 97 ? 2.281 -2.369 4.785 1.00 74.62 97 LEU A CA 1
ATOM 792 C C . LEU A 1 97 ? 2.529 -2.672 6.268 1.00 74.62 97 LEU A C 1
ATOM 794 O O . LEU A 1 97 ? 1.589 -2.631 7.054 1.00 74.62 97 LEU A O 1
ATOM 798 N N . TRP A 1 98 ? 3.780 -2.936 6.659 1.00 80.81 98 TRP A N 1
ATOM 799 C CA . TRP A 1 98 ? 4.150 -3.138 8.064 1.00 80.81 98 TRP A CA 1
ATOM 800 C C . TRP A 1 98 ? 3.905 -1.887 8.905 1.00 80.81 98 TRP A C 1
ATOM 802 O O . TRP A 1 98 ? 3.266 -1.977 9.947 1.00 80.81 98 TRP A O 1
ATOM 812 N N . PHE A 1 99 ? 4.380 -0.725 8.450 1.00 78.06 99 PHE A N 1
ATOM 813 C CA . PHE A 1 99 ? 4.209 0.534 9.178 1.00 78.06 99 PHE A CA 1
ATOM 814 C C . PHE A 1 99 ? 2.737 0.897 9.349 1.00 78.06 99 PHE A C 1
ATOM 816 O O . PHE A 1 99 ? 2.310 1.188 10.463 1.00 78.06 99 PHE A O 1
ATOM 823 N N . VAL A 1 100 ? 1.959 0.845 8.263 1.00 75.88 100 VAL A N 1
ATOM 824 C CA . VAL A 1 100 ? 0.522 1.134 8.325 1.00 75.88 100 VAL A CA 1
ATOM 825 C C . VAL A 1 100 ? -0.178 0.093 9.196 1.00 75.88 100 VAL A C 1
ATOM 827 O O . VAL A 1 100 ? -0.944 0.464 10.074 1.00 75.88 100 VAL A O 1
ATOM 830 N N . GLY A 1 101 ? 0.122 -1.196 9.024 1.00 79.56 101 GLY A N 1
ATOM 831 C CA . GLY A 1 101 ? -0.507 -2.262 9.800 1.00 79.56 101 GLY A CA 1
ATOM 832 C C . GLY A 1 101 ? -0.252 -2.160 11.307 1.00 79.56 101 GLY A C 1
ATOM 833 O O . GLY A 1 101 ? -1.193 -2.264 12.090 1.00 79.56 101 GLY A O 1
ATOM 834 N N . ILE A 1 102 ? 0.991 -1.881 11.717 1.00 84.50 102 ILE A N 1
ATOM 835 C CA . ILE A 1 102 ? 1.338 -1.639 13.127 1.00 84.50 102 ILE A CA 1
ATOM 836 C C . ILE A 1 102 ? 0.615 -0.397 13.650 1.00 84.50 102 ILE A C 1
ATOM 838 O O . ILE A 1 102 ? 0.044 -0.448 14.735 1.00 84.50 102 ILE A O 1
ATOM 842 N N . ALA A 1 103 ? 0.616 0.702 12.890 1.00 79.06 103 ALA A N 1
ATOM 843 C CA . ALA A 1 103 ? -0.050 1.933 13.305 1.00 79.06 103 ALA A CA 1
ATOM 844 C C . ALA A 1 103 ? -1.549 1.709 13.555 1.00 79.06 103 ALA A C 1
ATOM 846 O O . ALA A 1 103 ? -2.057 2.155 14.576 1.00 79.06 103 ALA A O 1
ATOM 847 N N . LEU A 1 104 ? -2.234 0.967 12.678 1.00 80.81 104 LEU A N 1
ATOM 848 C CA . LEU A 1 104 ? -3.649 0.622 12.848 1.00 80.81 104 LEU A CA 1
ATOM 849 C C . LEU A 1 104 ? -3.889 -0.198 14.124 1.00 80.81 104 LEU A C 1
ATOM 851 O O . LEU A 1 104 ? -4.787 0.125 14.895 1.00 80.81 104 LEU A O 1
ATOM 855 N N . ILE A 1 105 ? -3.063 -1.215 14.389 1.00 84.19 105 ILE A N 1
ATOM 856 C CA . ILE A 1 105 ? -3.177 -2.018 15.618 1.00 84.19 105 ILE A CA 1
ATOM 857 C C . ILE A 1 105 ? -2.985 -1.144 16.858 1.00 84.19 105 ILE A C 1
ATOM 859 O O . ILE A 1 105 ? 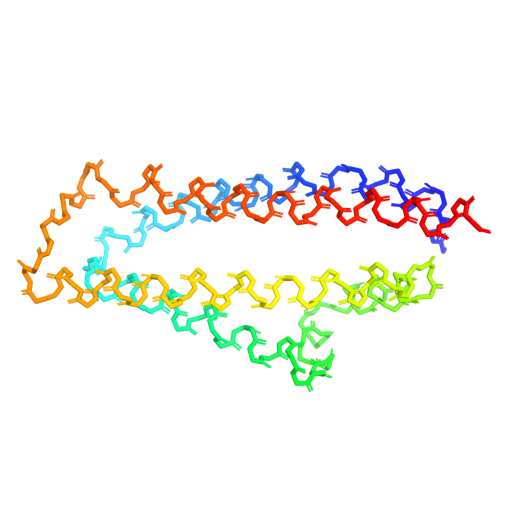-3.784 -1.223 17.784 1.00 84.19 105 ILE A O 1
ATOM 863 N N . VAL A 1 106 ? -1.953 -0.297 16.874 1.00 84.81 106 VAL A N 1
ATOM 864 C CA . VAL A 1 106 ? -1.688 0.603 18.004 1.00 84.81 106 VAL A CA 1
ATOM 865 C C . VAL A 1 106 ? -2.855 1.563 18.216 1.00 84.81 106 VAL A C 1
ATOM 867 O O . VAL A 1 106 ? -3.285 1.731 19.349 1.00 84.81 106 VAL A O 1
ATOM 870 N N . ILE A 1 107 ? -3.397 2.156 17.150 1.00 80.38 107 ILE A N 1
ATOM 871 C CA . ILE A 1 107 ? -4.534 3.080 17.239 1.00 80.38 107 ILE A CA 1
ATOM 872 C C . ILE A 1 107 ? -5.763 2.386 17.830 1.00 80.38 107 ILE A C 1
ATOM 874 O O . ILE A 1 107 ? -6.346 2.919 18.766 1.00 80.38 107 ILE A O 1
ATOM 878 N N . GLY A 1 108 ? -6.135 1.204 17.329 1.00 78.44 108 GLY A N 1
ATOM 879 C CA . GLY A 1 108 ? -7.302 0.497 17.861 1.00 78.44 108 GLY A CA 1
ATOM 880 C C . GLY A 1 108 ? -7.108 0.016 19.302 1.00 78.44 108 GLY A C 1
ATOM 881 O O . GLY A 1 108 ? -8.044 0.073 20.082 1.00 78.44 108 GLY A O 1
ATOM 882 N N . LEU A 1 109 ? -5.888 -0.369 19.700 1.00 84.50 109 LEU A N 1
ATOM 883 C CA . LEU A 1 109 ? -5.597 -0.681 21.105 1.00 84.50 109 LEU A CA 1
ATOM 884 C C . LEU A 1 109 ? -5.691 0.556 22.004 1.00 84.50 109 LEU A C 1
ATOM 886 O O . LEU A 1 109 ? -6.222 0.471 23.103 1.00 84.50 109 LEU A O 1
ATOM 890 N N . LEU A 1 110 ? -5.155 1.700 21.572 1.00 84.12 110 LEU A N 1
ATOM 891 C CA . LEU A 1 110 ? -5.219 2.934 22.359 1.00 84.12 110 LEU A CA 1
ATOM 892 C C . LEU A 1 110 ? -6.661 3.410 22.563 1.00 84.12 110 LEU A C 1
ATOM 894 O O . LEU A 1 110 ? -6.948 4.002 23.600 1.00 84.12 110 LEU A O 1
ATOM 898 N N . GLU A 1 111 ? -7.534 3.173 21.587 1.00 80.25 111 GLU A N 1
ATOM 899 C CA . GLU A 1 111 ? -8.956 3.490 21.696 1.00 80.25 111 GLU A CA 1
ATOM 900 C C . GLU A 1 111 ? -9.694 2.491 22.606 1.00 80.25 111 GLU A C 1
ATOM 902 O O . GLU A 1 111 ? -10.362 2.934 23.531 1.00 80.25 111 GLU A O 1
ATOM 907 N N . GLU A 1 112 ? -9.447 1.180 22.489 1.00 84.38 112 GLU A N 1
ATOM 908 C CA . GLU A 1 112 ? -10.011 0.157 23.398 1.00 84.38 112 GLU A CA 1
ATOM 909 C C . GLU A 1 112 ? -9.650 0.395 24.880 1.00 84.38 112 GLU A C 1
ATOM 911 O O . GLU A 1 112 ? -10.410 0.047 25.780 1.00 84.38 112 GLU A O 1
ATOM 916 N N . PHE A 1 113 ? -8.478 0.980 25.156 1.00 88.50 113 PHE A N 1
ATOM 917 C CA . PHE A 1 113 ? -8.035 1.323 26.515 1.00 88.50 113 PHE A CA 1
ATOM 918 C C . PHE A 1 113 ? -8.411 2.750 26.954 1.00 88.50 113 PHE A C 1
ATOM 920 O O . PHE A 1 113 ? -7.846 3.238 27.937 1.00 88.50 113 PHE A O 1
ATOM 927 N N . ASP A 1 114 ? -9.303 3.436 26.231 1.00 82.56 114 ASP A N 1
ATOM 928 C CA . ASP A 1 114 ? -9.736 4.818 26.493 1.00 82.56 114 ASP A CA 1
ATOM 929 C C . ASP A 1 114 ? -8.577 5.842 26.573 1.00 82.56 114 ASP A C 1
ATOM 931 O O . ASP A 1 114 ? -8.719 6.941 27.118 1.00 82.56 114 ASP A O 1
ATOM 935 N N . VAL A 1 115 ? -7.393 5.515 26.035 1.00 85.00 115 VAL A N 1
ATOM 936 C CA . VAL A 1 115 ? -6.224 6.417 26.021 1.00 85.00 115 VAL A CA 1
ATOM 937 C C . VAL A 1 115 ? -6.428 7.532 25.001 1.00 85.00 115 VAL A C 1
ATOM 939 O O . VAL A 1 115 ? -5.993 8.668 25.205 1.00 85.00 115 VAL A O 1
ATOM 942 N N . ILE A 1 116 ? -7.090 7.202 23.895 1.00 76.25 116 ILE A N 1
ATOM 943 C CA . ILE A 1 116 ? -7.580 8.156 22.907 1.00 76.25 116 ILE A CA 1
ATOM 944 C C . ILE A 1 116 ? -9.084 7.961 22.770 1.00 76.25 116 ILE A C 1
ATOM 946 O O . ILE A 1 116 ? -9.562 6.836 22.739 1.00 76.25 116 ILE A O 1
ATOM 950 N N . ASN A 1 117 ? -9.826 9.057 22.655 1.00 69.06 117 ASN A N 1
ATOM 951 C CA . ASN A 1 117 ? -11.239 8.996 22.319 1.00 69.06 117 ASN A CA 1
ATOM 952 C C . ASN A 1 117 ? -11.370 9.380 20.848 1.00 69.06 117 ASN A C 1
ATOM 954 O O . ASN A 1 117 ? -11.160 10.541 20.476 1.00 69.06 117 ASN A O 1
ATOM 958 N N . VAL A 1 118 ? -11.590 8.378 20.001 1.00 64.44 118 VAL A N 1
ATOM 959 C CA . VAL A 1 118 ? -11.788 8.600 18.575 1.00 64.44 118 VAL A CA 1
ATOM 960 C C . VAL A 1 118 ? -13.275 8.800 18.374 1.00 64.44 118 VAL A C 1
ATOM 962 O O . VAL A 1 118 ? -14.050 7.858 18.464 1.00 64.44 118 VAL A O 1
ATOM 965 N N . ASP A 1 119 ? -13.669 10.035 18.077 1.00 62.28 119 ASP A N 1
ATOM 966 C CA . ASP A 1 119 ? -15.014 10.280 17.578 1.00 62.28 119 ASP A CA 1
ATOM 967 C C . ASP A 1 119 ? -15.162 9.519 16.250 1.00 62.28 119 ASP A C 1
ATOM 969 O O . ASP A 1 119 ? -14.588 9.904 15.218 1.00 62.28 119 ASP A O 1
ATOM 973 N N . GLU A 1 120 ? -15.883 8.396 16.312 1.00 56.12 120 GLU A N 1
ATOM 974 C CA . GLU A 1 120 ? -16.134 7.483 15.196 1.00 56.12 120 GLU A CA 1
ATOM 975 C C . GLU A 1 120 ? -16.751 8.227 13.999 1.00 56.12 120 GLU A C 1
ATOM 977 O O . GLU A 1 120 ? -16.540 7.837 12.849 1.00 56.12 120 GLU A O 1
ATOM 982 N N . GLN A 1 121 ? -17.437 9.350 14.253 1.00 55.88 121 GLN A N 1
ATOM 983 C CA . GLN A 1 121 ? -18.059 10.190 13.233 1.00 55.88 121 GLN A CA 1
ATOM 984 C C . GLN A 1 121 ? -17.121 11.278 12.686 1.00 55.88 121 GLN A C 1
ATOM 986 O O . GLN A 1 121 ? -17.344 11.755 11.570 1.00 55.88 121 GLN A O 1
ATOM 991 N N . ALA A 1 122 ? -16.062 11.666 13.412 1.00 53.16 122 ALA A N 1
ATOM 992 C CA . ALA A 1 122 ? -15.256 12.844 13.072 1.00 53.16 122 ALA A CA 1
ATOM 993 C C . ALA A 1 122 ? -13.788 12.582 12.675 1.00 53.16 122 ALA A C 1
ATOM 995 O O . ALA A 1 122 ? -13.224 13.419 11.966 1.00 53.16 122 ALA A O 1
ATOM 996 N N . LEU A 1 123 ? -13.131 11.480 13.081 1.00 49.25 123 LEU A N 1
ATOM 997 C CA . LEU A 1 123 ? -11.648 11.453 13.047 1.00 49.25 123 LEU A CA 1
ATOM 998 C C . LEU A 1 123 ? -10.940 10.208 12.492 1.00 49.25 123 LEU A C 1
ATOM 1000 O O . LEU A 1 123 ? -9.779 10.315 12.088 1.00 49.25 123 LEU A O 1
ATOM 1004 N N . ALA A 1 124 ? -11.601 9.059 12.366 1.00 51.62 124 ALA A N 1
ATOM 1005 C CA . ALA A 1 124 ? -10.962 7.848 11.833 1.00 51.62 124 ALA A CA 1
ATOM 1006 C C . ALA A 1 124 ? -10.568 7.958 10.342 1.00 51.62 124 ALA A C 1
ATOM 1008 O O . ALA A 1 124 ? -9.519 7.484 9.898 1.00 51.62 124 ALA A O 1
ATOM 1009 N N . LEU A 1 125 ? -11.424 8.606 9.555 1.00 49.12 125 LEU A N 1
ATOM 1010 C CA . LEU A 1 125 ? -11.391 8.618 8.091 1.00 49.12 125 LEU A CA 1
ATOM 1011 C C . LEU A 1 125 ? -10.463 9.664 7.444 1.00 49.12 125 LEU A C 1
ATOM 1013 O O . LEU A 1 125 ? -9.812 9.318 6.454 1.00 49.12 125 LEU A O 1
ATOM 1017 N N . PRO A 1 126 ? -10.331 10.908 7.955 1.00 54.22 126 PRO A N 1
ATOM 1018 C CA . PRO A 1 126 ? -9.551 11.949 7.280 1.00 54.22 126 PRO A CA 1
ATOM 1019 C C . PRO A 1 126 ? -8.033 11.816 7.442 1.00 54.22 126 PRO A C 1
ATOM 1021 O O . PRO A 1 126 ? -7.296 12.491 6.733 1.00 54.22 126 PRO A O 1
ATOM 1024 N N . VAL A 1 127 ? -7.540 10.995 8.376 1.00 54.69 127 VAL A N 1
ATOM 1025 C CA . VAL A 1 127 ? -6.098 10.938 8.691 1.00 54.69 127 VAL A CA 1
ATOM 1026 C C . VAL A 1 127 ? -5.468 9.641 8.193 1.00 54.69 127 VAL A C 1
ATOM 1028 O O . VAL A 1 127 ? -4.509 9.670 7.421 1.00 54.69 127 VAL A O 1
ATOM 1031 N N . ILE A 1 128 ? -6.036 8.496 8.573 1.00 58.94 128 ILE A N 1
ATOM 1032 C CA . ILE A 1 128 ? -5.500 7.173 8.228 1.00 58.94 128 ILE A CA 1
ATOM 1033 C C . ILE A 1 128 ? -5.617 6.917 6.724 1.00 58.94 128 ILE A C 1
ATOM 1035 O O . ILE A 1 128 ? -4.678 6.421 6.092 1.00 58.94 128 ILE A O 1
ATOM 1039 N N . TYR A 1 129 ? -6.754 7.295 6.134 1.00 59.31 129 TYR A N 1
ATOM 1040 C CA . TYR A 1 129 ? -7.017 7.014 4.733 1.00 59.31 129 TYR A CA 1
ATOM 1041 C C . TYR A 1 129 ? -6.134 7.823 3.781 1.00 59.31 129 TYR A C 1
ATOM 1043 O O . TYR A 1 129 ? -5.512 7.225 2.899 1.00 59.31 129 TYR A O 1
ATOM 1051 N N . PRO A 1 130 ? -5.978 9.149 3.960 1.00 60.41 130 PRO A N 1
ATOM 1052 C CA . PRO A 1 130 ? -5.072 9.929 3.129 1.00 60.41 130 PRO A CA 1
ATOM 1053 C C . PRO A 1 130 ? -3.611 9.555 3.343 1.00 60.41 130 PRO A C 1
ATOM 1055 O O . PRO A 1 130 ? -2.863 9.563 2.375 1.00 60.41 130 PRO A O 1
ATOM 1058 N N . LEU A 1 131 ? -3.196 9.154 4.551 1.00 62.78 131 LEU A N 1
ATOM 1059 C CA . LEU A 1 131 ? -1.843 8.636 4.776 1.00 62.78 131 LEU A CA 1
ATOM 1060 C C . LEU A 1 131 ? -1.586 7.359 3.971 1.00 62.78 131 LEU A C 1
ATOM 1062 O O . LEU A 1 131 ? -0.590 7.286 3.251 1.00 62.78 131 LEU A O 1
ATOM 1066 N N . ALA A 1 132 ? -2.493 6.380 4.021 1.00 61.53 132 ALA A N 1
ATOM 1067 C CA . ALA A 1 132 ? -2.375 5.164 3.219 1.00 61.53 132 ALA A CA 1
ATOM 1068 C C . ALA A 1 132 ? -2.406 5.478 1.713 1.00 61.53 132 ALA A C 1
ATOM 1070 O O . ALA A 1 132 ? -1.590 4.959 0.951 1.00 61.53 132 ALA A O 1
ATOM 1071 N N . LEU A 1 133 ? -3.288 6.388 1.293 1.00 64.75 133 LEU A N 1
ATOM 1072 C CA . LEU A 1 133 ? -3.428 6.812 -0.096 1.00 64.75 133 LEU A CA 1
ATOM 1073 C C . LEU A 1 133 ? -2.179 7.543 -0.595 1.00 64.75 133 LEU A C 1
ATOM 1075 O O . LEU A 1 133 ? -1.717 7.241 -1.688 1.00 64.75 133 LEU A O 1
ATOM 1079 N N . ILE A 1 134 ? -1.589 8.441 0.200 1.00 64.31 134 ILE A N 1
ATOM 1080 C CA . ILE A 1 134 ? -0.338 9.148 -0.109 1.00 64.31 134 ILE A CA 1
ATOM 1081 C C . ILE A 1 134 ? 0.818 8.158 -0.184 1.00 64.31 134 ILE A C 1
ATOM 1083 O O . ILE A 1 134 ? 1.552 8.169 -1.169 1.00 64.31 134 ILE A O 1
ATOM 1087 N N . ILE A 1 135 ? 0.975 7.280 0.810 1.00 65.06 135 ILE A N 1
ATOM 1088 C CA . ILE A 1 135 ? 2.079 6.314 0.851 1.00 65.06 135 ILE A CA 1
ATOM 1089 C C . ILE A 1 135 ? 1.998 5.378 -0.356 1.00 65.06 135 ILE A C 1
ATOM 1091 O O . ILE A 1 135 ? 2.992 5.198 -1.061 1.00 65.06 135 ILE A O 1
ATOM 1095 N N . VAL A 1 136 ? 0.818 4.827 -0.651 1.00 63.47 136 VAL A N 1
ATOM 1096 C CA . VAL A 1 136 ? 0.630 3.902 -1.772 1.00 63.47 136 VAL A CA 1
ATOM 1097 C C . VAL A 1 136 ? 0.730 4.626 -3.118 1.00 63.47 136 VAL A C 1
ATOM 1099 O O . VAL A 1 136 ? 1.455 4.143 -3.991 1.00 63.47 136 VAL A O 1
ATOM 1102 N N . ASN A 1 137 ? 0.112 5.802 -3.298 1.00 65.81 137 ASN A N 1
ATOM 1103 C CA . ASN A 1 137 ? 0.262 6.576 -4.539 1.00 65.81 137 ASN A CA 1
ATOM 1104 C C . ASN A 1 137 ? 1.703 6.986 -4.785 1.00 65.81 137 ASN A C 1
ATOM 1106 O O . ASN A 1 137 ? 2.185 6.878 -5.911 1.00 65.81 137 ASN A O 1
ATOM 1110 N N . PHE A 1 138 ? 2.406 7.444 -3.751 1.00 67.62 138 PHE A N 1
ATOM 1111 C CA . PHE A 1 138 ? 3.805 7.818 -3.874 1.00 67.62 138 PHE A CA 1
ATOM 1112 C C . PHE A 1 138 ? 4.650 6.604 -4.259 1.00 67.62 138 PHE A C 1
ATOM 1114 O O . PHE A 1 138 ? 5.519 6.709 -5.126 1.00 67.62 138 PHE A O 1
ATOM 1121 N N . ASN A 1 139 ? 4.362 5.424 -3.703 1.00 67.25 139 ASN A N 1
ATOM 1122 C CA . ASN A 1 139 ? 5.082 4.203 -4.053 1.00 67.25 139 ASN A CA 1
ATOM 1123 C C . ASN A 1 139 ? 4.804 3.736 -5.493 1.00 67.25 139 ASN A C 1
ATOM 1125 O O . ASN A 1 139 ? 5.723 3.335 -6.209 1.00 67.25 139 ASN A O 1
ATOM 1129 N N . VAL A 1 140 ? 3.556 3.844 -5.957 1.00 67.88 140 VAL A N 1
ATOM 1130 C CA . VAL A 1 140 ? 3.156 3.504 -7.334 1.00 67.88 140 VAL A CA 1
ATOM 1131 C C . VAL A 1 140 ? 3.719 4.512 -8.341 1.00 67.88 140 VAL A C 1
ATOM 1133 O O . VAL A 1 140 ? 4.272 4.125 -9.371 1.00 67.88 140 VAL A O 1
ATOM 1136 N N . HIS A 1 141 ? 3.657 5.806 -8.032 1.00 68.25 141 HIS A N 1
ATOM 1137 C CA . HIS A 1 141 ? 4.188 6.864 -8.887 1.00 68.25 141 HIS A CA 1
ATOM 1138 C C . HIS A 1 141 ? 5.722 6.816 -8.975 1.00 68.25 141 HIS A C 1
ATOM 1140 O O . HIS A 1 141 ? 6.297 6.910 -10.063 1.00 68.25 141 HIS A O 1
ATOM 1146 N N . SER A 1 142 ? 6.403 6.620 -7.842 1.00 73.31 142 SER A N 1
ATOM 1147 C CA . SER A 1 142 ? 7.865 6.485 -7.805 1.00 73.31 142 SER A CA 1
ATOM 1148 C C . SER A 1 142 ? 8.348 5.220 -8.513 1.00 73.31 142 SER A C 1
ATOM 1150 O O . SER A 1 142 ? 9.401 5.251 -9.145 1.00 73.31 142 SER A O 1
ATOM 1152 N N . ARG A 1 143 ? 7.566 4.132 -8.497 1.00 74.88 143 ARG A N 1
ATOM 1153 C CA . ARG A 1 143 ? 7.860 2.910 -9.258 1.00 74.88 143 ARG A CA 1
ATOM 1154 C C . ARG A 1 143 ? 7.992 3.177 -10.756 1.00 74.88 143 ARG A C 1
ATOM 1156 O O . ARG A 1 143 ? 8.992 2.778 -11.337 1.00 74.88 143 ARG A O 1
ATOM 1163 N N . HIS A 1 144 ? 7.042 3.881 -11.374 1.00 79.00 144 HIS A N 1
ATOM 1164 C CA . HIS A 1 144 ? 7.138 4.205 -12.802 1.00 79.00 144 HIS A CA 1
ATOM 1165 C C . HIS A 1 144 ? 8.403 5.025 -13.115 1.00 79.00 144 HIS A C 1
ATOM 1167 O O . HIS A 1 144 ? 9.126 4.706 -14.056 1.00 79.00 144 HIS A O 1
ATOM 1173 N N . LYS A 1 145 ? 8.721 6.031 -12.287 1.00 78.56 145 LYS A N 1
ATOM 1174 C CA . LYS A 1 145 ? 9.944 6.838 -12.442 1.00 78.56 145 LYS A CA 1
ATOM 1175 C C . LYS A 1 145 ? 11.226 6.008 -12.307 1.00 78.56 145 LYS A C 1
ATOM 1177 O O . LYS A 1 145 ? 12.138 6.195 -13.106 1.00 78.56 145 LYS A O 1
ATOM 1182 N N . ARG A 1 146 ? 11.295 5.088 -11.336 1.00 80.06 146 ARG A N 1
ATOM 1183 C CA . ARG A 1 146 ? 12.443 4.182 -11.148 1.00 80.06 146 ARG A CA 1
ATOM 1184 C C . ARG A 1 146 ? 12.643 3.267 -12.357 1.00 80.06 146 ARG A C 1
ATOM 1186 O O . ARG A 1 146 ? 13.752 3.204 -12.868 1.00 80.06 146 ARG A O 1
ATOM 1193 N N . MET A 1 147 ? 11.568 2.678 -12.885 1.00 81.31 147 MET A N 1
ATOM 1194 C CA . MET A 1 147 ? 11.629 1.845 -14.095 1.00 81.31 147 MET A CA 1
ATOM 1195 C C . MET A 1 147 ? 12.102 2.624 -15.328 1.00 81.31 147 MET A C 1
ATOM 1197 O O . MET A 1 147 ? 12.882 2.110 -16.122 1.00 81.31 147 MET A O 1
ATOM 1201 N N . MET A 1 148 ? 11.646 3.869 -15.501 1.00 81.50 148 MET A N 1
ATOM 1202 C CA . MET A 1 148 ? 12.119 4.723 -16.597 1.00 81.50 148 MET A CA 1
ATOM 1203 C C . MET A 1 148 ? 13.607 5.066 -16.447 1.00 81.50 148 MET A C 1
ATOM 1205 O O . MET A 1 148 ? 14.322 5.058 -17.442 1.00 81.50 148 MET A O 1
ATOM 1209 N N . LYS A 1 149 ? 14.070 5.334 -15.216 1.00 83.31 149 LYS A N 1
ATOM 1210 C CA . LYS A 1 149 ? 15.475 5.642 -14.919 1.00 83.31 149 LYS A CA 1
ATOM 1211 C C . LYS A 1 149 ? 16.392 4.443 -15.178 1.00 83.31 149 LYS A C 1
ATOM 1213 O O . LYS A 1 149 ? 17.410 4.605 -15.838 1.00 83.31 149 LYS A O 1
ATOM 1218 N N . GLU A 1 150 ? 16.012 3.262 -14.699 1.00 82.31 150 GLU A N 1
ATOM 1219 C CA . GLU A 1 150 ? 16.771 2.014 -14.864 1.00 82.31 150 GLU A CA 1
ATOM 1220 C C . GLU A 1 150 ? 16.944 1.630 -16.338 1.00 82.31 150 GLU A C 1
ATOM 1222 O O . GLU A 1 150 ? 17.998 1.151 -16.724 1.00 82.31 150 GLU A O 1
ATOM 1227 N N . ARG A 1 151 ? 15.943 1.910 -17.183 1.00 78.25 151 ARG A N 1
ATOM 1228 C CA . ARG A 1 151 ? 16.012 1.651 -18.632 1.00 78.25 151 ARG A CA 1
ATOM 1229 C C . ARG A 1 151 ? 16.695 2.750 -19.452 1.00 78.25 151 ARG A C 1
ATOM 1231 O O . ARG A 1 151 ? 16.883 2.565 -20.651 1.00 78.25 151 ARG A O 1
ATOM 1238 N N . SER A 1 152 ? 16.940 3.919 -18.858 1.00 70.44 152 SER A N 1
ATOM 1239 C CA . SER A 1 152 ? 17.630 5.044 -19.514 1.00 70.44 152 SER A CA 1
ATOM 1240 C C . SER A 1 152 ? 19.151 5.018 -19.324 1.00 70.44 152 SER A C 1
ATOM 1242 O O . SER A 1 152 ? 19.839 5.889 -19.855 1.00 70.44 152 SER A O 1
ATOM 1244 N N . LEU A 1 153 ? 19.639 4.040 -18.558 1.00 50.12 153 LEU A N 1
ATOM 1245 C CA . LEU A 1 153 ? 21.038 3.649 -18.398 1.00 50.12 153 LEU A CA 1
ATOM 1246 C C . LEU A 1 153 ? 21.300 2.391 -19.235 1.00 50.12 153 LEU A C 1
ATOM 1248 O O . LEU A 1 153 ? 22.447 2.254 -19.708 1.00 50.12 153 LEU A O 1
#

Foldseek 3Di:
DQDPVNVLVVLQCVLVVLLVVLVVVLVVLVVVCVPDPLLPSLLVLLVVLLVVLVCLVVPPLVPVCVVPVVVSVVLVVCCVQQVVLSVVLSVLSSVLSNVLSVVSNVVSVCCVVVVDPDPPVPHPRPPSSVVNSVSVSVSSNVSSVNSVVRNVD

pLDDT: mean 70.85, std 9.77, range [49.12, 88.5]

Secondary structure (DSSP, 8-state):
---HHHHHHHHTTHHHHHHHHHHHHHHHHHHHHTTS-HHHHHHHHHHHHHHHHHHHHTT-HHHHHHH-HHHHHHHHHHHHH-HHHHHHHHHHHHHHHHHHHHHHHHHHHHHHTTSS---TTTTHHHHHHHHHHHHHHHHHHHHHHHHHHHTT-